Protein AF-A0A8C2IPW6-F1 (afdb_monomer)

Nearest PDB structures (foldseek):
  9c3h-assembly1_Lp  TM=9.834E-01  e=2.648E-15  Homo sapiens
  9cai-assembly1_Cp  TM=9.942E-01  e=6.423E-14  Caenorhabditis elegans
  9bh5-assembly1_Cp  TM=9.942E-01  e=9.017E-14  Caenorhabditis elegans
  7qiw-assembly1_q  TM=9.875E-01  e=1.450E-13  Solanum lycopersicum
  8cre-assembly2_CK  TM=9.931E-01  e=2.187E-12  Candida albicans

Sequence (120 aa):
MAKRTKKVGIVGKYGTRYGASLRKMVKKIEISQHAKYTCSFCGKTKMKRKAVGIWHCGSCMKTVAGGAWMYNTTSAVTVKSAIKRLREDLLRGIYAYGTNTALITNNRGDSSHIRAQSSI

pLDDT: mean 83.76, std 21.07, range [32.84, 97.81]

Foldseek 3Di:
DDDPDDPQPPLCVVPPPDDDPVSVVVVVLVCQQQAFPQDPPPRDSQWHDPAQQWIAGPPPRDIGGDHRRHRHDPVNVVVVVVVVVVVVVVVVVCVVVVDPVPPPPDDDDDPDDDDDDDDD

Mean predicted aligned error: 11.08 Å

Organism: Cyprinus carpio (NCBI:txid7962)

Structure (mmCIF, N/CA/C/O backbone):
data_AF-A0A8C2IPW6-F1
#
_entry.id   AF-A0A8C2IPW6-F1
#
loop_
_atom_site.group_PDB
_atom_site.id
_atom_site.type_symbol
_atom_site.label_atom_id
_atom_site.label_alt_id
_atom_site.label_comp_id
_atom_site.label_asym_id
_atom_site.label_entity_id
_atom_site.label_seq_id
_atom_site.pdbx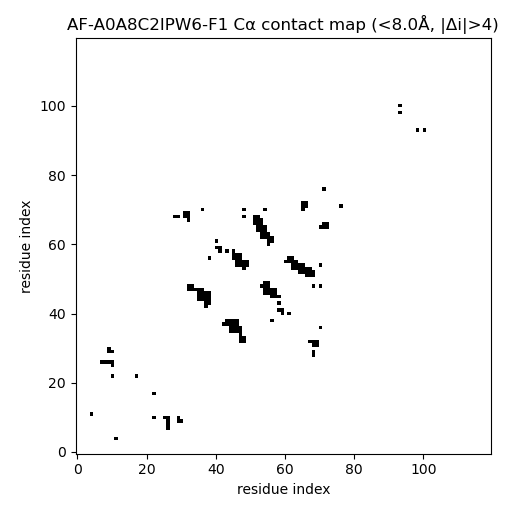_PDB_ins_code
_atom_site.Cartn_x
_atom_site.Cartn_y
_atom_site.Cartn_z
_atom_site.occupancy
_atom_site.B_iso_or_equiv
_atom_site.auth_seq_id
_atom_site.auth_comp_id
_atom_site.auth_asym_id
_atom_site.auth_atom_id
_atom_site.pdbx_PDB_model_num
ATOM 1 N N . MET A 1 1 ? -10.975 16.827 13.070 1.00 69.38 1 MET A N 1
ATOM 2 C CA . MET A 1 1 ? -11.137 15.389 13.398 1.00 69.38 1 MET A CA 1
ATOM 3 C C . MET A 1 1 ? -10.240 15.054 14.591 1.00 69.38 1 MET A C 1
ATOM 5 O O . MET A 1 1 ? -9.037 15.255 14.481 1.00 69.38 1 MET A O 1
ATOM 9 N N . ALA A 1 2 ? -10.784 14.604 15.727 1.00 89.69 2 ALA A N 1
ATOM 10 C CA . ALA A 1 2 ? -9.987 14.316 16.929 1.00 89.69 2 ALA A CA 1
ATOM 11 C C . ALA A 1 2 ? -9.341 12.916 16.888 1.00 89.69 2 ALA A C 1
ATOM 13 O O . ALA A 1 2 ? -9.904 11.961 16.345 1.00 89.69 2 ALA A O 1
ATOM 14 N N . LYS A 1 3 ? -8.151 12.769 17.484 1.00 90.19 3 LYS A N 1
ATOM 15 C CA . LYS A 1 3 ? -7.435 11.487 17.559 1.00 90.19 3 LYS A CA 1
ATOM 16 C C . LYS A 1 3 ? -8.124 10.546 18.554 1.00 90.19 3 LYS A C 1
ATOM 18 O O . LYS A 1 3 ? -7.970 10.690 19.760 1.00 90.19 3 LYS A O 1
ATOM 23 N N . ARG A 1 4 ? -8.830 9.531 18.044 1.00 92.75 4 ARG A N 1
ATOM 24 C CA . ARG A 1 4 ? -9.623 8.596 18.870 1.00 92.75 4 ARG A CA 1
ATOM 25 C C . ARG A 1 4 ? -8.801 7.552 19.637 1.00 92.75 4 ARG A C 1
ATOM 27 O O . ARG A 1 4 ? -9.250 7.048 20.657 1.00 92.75 4 ARG A O 1
ATOM 34 N N . THR A 1 5 ? -7.613 7.177 19.155 1.00 94.25 5 THR A N 1
ATOM 35 C CA . THR A 1 5 ? -6.810 6.104 19.777 1.00 94.25 5 THR A CA 1
ATOM 36 C C . THR A 1 5 ? -5.368 6.536 20.021 1.00 94.25 5 THR A C 1
ATOM 38 O O . THR A 1 5 ? -4.757 7.173 19.163 1.00 94.25 5 THR A O 1
ATOM 41 N N . LYS A 1 6 ? -4.797 6.150 21.172 1.00 92.94 6 LYS A N 1
ATOM 42 C CA . LYS A 1 6 ? -3.391 6.440 21.508 1.00 92.94 6 LYS A CA 1
ATOM 43 C C . LYS A 1 6 ? -2.415 5.557 20.715 1.00 92.94 6 LYS A C 1
ATOM 45 O O . LYS A 1 6 ? -1.514 6.083 20.070 1.00 92.94 6 LYS A O 1
ATOM 50 N N . LYS A 1 7 ? -2.611 4.227 20.744 1.00 92.75 7 LYS A N 1
ATOM 51 C CA . LYS A 1 7 ? -1.662 3.226 20.197 1.00 92.75 7 LYS A CA 1
ATOM 52 C C . LYS A 1 7 ? -2.237 2.342 19.081 1.00 92.75 7 LYS A C 1
ATOM 54 O O . LYS A 1 7 ? -1.525 2.016 18.130 1.00 92.75 7 LYS A O 1
ATOM 59 N N . VAL A 1 8 ? -3.499 1.925 19.186 1.00 94.00 8 VAL A N 1
ATOM 60 C CA . VAL A 1 8 ? -4.044 0.828 18.363 1.00 94.00 8 VAL A CA 1
ATOM 61 C C . VAL A 1 8 ? -4.332 1.229 16.910 1.00 94.00 8 VAL A C 1
ATOM 63 O O . VAL A 1 8 ? -3.910 0.519 16.005 1.00 94.00 8 VAL A O 1
ATOM 66 N N . GLY A 1 9 ? -4.923 2.393 16.632 1.00 94.94 9 GLY A N 1
ATOM 67 C CA . GLY A 1 9 ? -5.271 2.786 15.259 1.00 94.94 9 GLY A CA 1
ATOM 68 C C . GLY A 1 9 ? -6.288 1.831 14.618 1.00 94.94 9 GLY A C 1
ATOM 69 O O . GLY A 1 9 ? -7.244 1.427 15.276 1.00 94.94 9 GLY A O 1
ATOM 70 N N . ILE A 1 10 ? -6.062 1.448 13.353 1.00 95.75 10 ILE A N 1
ATOM 71 C CA . ILE A 1 10 ? -6.978 0.614 12.544 1.00 95.75 10 ILE A CA 1
ATOM 72 C C . ILE A 1 10 ? -7.325 -0.741 13.183 1.00 95.75 10 ILE A C 1
ATOM 74 O O . ILE A 1 10 ? -8.457 -1.206 13.073 1.00 95.75 10 ILE A O 1
ATOM 78 N N . VAL A 1 11 ? -6.399 -1.327 13.95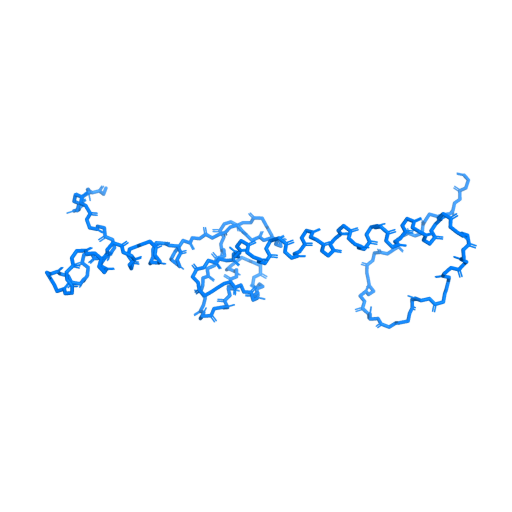1 1.00 96.75 11 VAL A N 1
ATOM 79 C CA . VAL A 1 11 ? -6.623 -2.602 14.658 1.00 96.75 11 VAL A CA 1
ATOM 80 C C . VAL A 1 11 ? -7.494 -2.465 15.911 1.00 96.75 11 VAL A C 1
ATOM 82 O O . VAL A 1 11 ? -7.742 -3.457 16.592 1.00 96.75 11 VAL A O 1
ATOM 85 N N . GLY A 1 12 ? -8.003 -1.265 16.212 1.00 95.44 12 GLY A N 1
ATOM 86 C CA . GLY A 1 12 ? -9.013 -1.056 17.253 1.00 95.44 12 GLY A CA 1
ATOM 87 C C . GLY A 1 12 ? -10.296 -1.862 17.022 1.00 95.44 12 GLY A C 1
ATOM 88 O O . GLY A 1 12 ? -10.944 -2.242 17.992 1.00 95.44 12 GLY A O 1
ATOM 89 N N . LYS A 1 13 ? -10.605 -2.222 15.765 1.00 95.56 13 LYS A N 1
ATOM 90 C CA . LYS A 1 13 ? -11.744 -3.087 15.405 1.00 95.56 13 LYS A CA 1
ATOM 91 C C . LYS A 1 13 ? -11.712 -4.475 16.060 1.00 95.56 13 LYS A C 1
ATOM 93 O O . LYS A 1 13 ? -12.752 -5.096 16.240 1.00 95.56 13 LYS A O 1
ATOM 98 N N . TYR A 1 14 ? -10.531 -4.969 16.435 1.00 95.75 14 TYR A N 1
ATOM 99 C CA . TYR A 1 14 ? -10.391 -6.281 17.072 1.00 95.75 14 TYR A CA 1
ATOM 100 C C . TYR A 1 14 ? -10.672 -6.255 18.585 1.00 95.75 14 TYR A C 1
ATOM 102 O O . TYR A 1 14 ? -10.862 -7.317 19.185 1.00 95.75 14 TYR A O 1
ATOM 110 N N . GLY A 1 15 ? -10.744 -5.069 19.202 1.00 94.38 15 GLY A N 1
ATOM 111 C CA . GLY A 1 15 ? -10.963 -4.910 20.640 1.00 94.38 15 GLY A CA 1
ATOM 112 C C . GLY A 1 15 ? -9.827 -5.505 21.480 1.00 94.38 15 GLY A C 1
ATOM 113 O O . GLY A 1 15 ? -8.646 -5.386 21.141 1.00 94.38 15 GLY A O 1
ATOM 114 N N . THR A 1 16 ? -10.182 -6.156 22.587 1.00 95.06 16 THR A N 1
ATOM 115 C CA . THR A 1 16 ? -9.234 -6.782 23.528 1.00 95.06 16 THR A CA 1
ATOM 116 C C . THR A 1 16 ? -8.701 -8.140 23.054 1.00 95.06 16 THR A C 1
ATOM 118 O O . THR A 1 16 ? -7.659 -8.583 23.539 1.00 95.06 16 THR A O 1
ATOM 121 N N . ARG A 1 17 ? -9.330 -8.759 22.047 1.00 96.31 17 ARG A N 1
ATOM 122 C CA . ARG A 1 17 ? -9.064 -10.128 21.557 1.00 96.31 17 ARG A CA 1
ATOM 123 C C . ARG A 1 17 ? -7.712 -10.300 20.844 1.00 96.31 17 ARG A C 1
ATOM 125 O O . ARG A 1 17 ? -7.153 -9.334 20.321 1.00 96.31 17 ARG A O 1
ATOM 132 N N . TYR A 1 18 ? -7.217 -11.541 20.782 1.00 96.12 18 TYR A N 1
ATOM 133 C CA . TYR A 1 18 ? -6.014 -12.007 20.052 1.00 96.12 18 TYR A CA 1
ATOM 134 C C . TYR A 1 18 ? -4.639 -11.587 20.609 1.00 96.12 18 TYR A C 1
ATOM 136 O O . TYR A 1 18 ? -3.613 -12.081 20.154 1.00 96.12 18 TYR A O 1
ATOM 144 N N . GLY A 1 19 ? -4.581 -10.690 21.595 1.00 96.56 19 GLY A N 1
ATOM 145 C CA . GLY A 1 19 ? -3.319 -10.258 22.204 1.00 96.56 19 GLY A CA 1
ATOM 146 C C . GLY A 1 19 ? -2.547 -9.191 21.409 1.00 96.56 19 GLY A C 1
ATOM 147 O O . GLY A 1 19 ? -2.789 -8.913 20.234 1.00 96.56 19 GLY A O 1
ATOM 148 N N . ALA A 1 20 ? -1.611 -8.516 22.083 1.00 95.88 20 ALA A N 1
ATOM 149 C CA . ALA A 1 20 ? -0.970 -7.313 21.546 1.00 95.88 20 ALA A CA 1
ATOM 150 C C . ALA A 1 20 ? 0.032 -7.587 20.410 1.00 95.88 20 ALA A C 1
ATOM 152 O O . ALA A 1 20 ? 0.133 -6.768 19.495 1.00 95.88 20 ALA A O 1
ATOM 153 N N . SER A 1 21 ? 0.765 -8.706 20.459 1.00 96.75 21 SER A N 1
ATOM 154 C CA . SER A 1 21 ? 1.797 -9.039 19.463 1.00 96.75 21 SER A CA 1
ATOM 155 C C . SER A 1 21 ? 1.190 -9.254 18.072 1.00 96.75 21 SER A C 1
ATOM 157 O O . SER A 1 21 ? 1.546 -8.551 17.122 1.00 96.75 21 SER A O 1
ATOM 159 N N . LEU A 1 22 ? 0.168 -10.114 17.980 1.00 97.25 22 LEU A N 1
ATOM 160 C CA . LEU A 1 22 ? -0.557 -10.381 16.734 1.00 97.25 22 LEU A CA 1
ATOM 161 C C . LEU A 1 22 ? -1.166 -9.098 16.156 1.00 97.25 22 LEU A C 1
ATOM 163 O O . LEU A 1 22 ? -0.972 -8.786 14.980 1.00 97.25 22 LEU A O 1
ATOM 167 N N . ARG A 1 23 ? -1.811 -8.276 16.997 1.00 97.12 23 ARG A N 1
ATOM 168 C CA . ARG A 1 23 ? -2.390 -6.996 16.554 1.00 97.12 23 ARG A CA 1
ATOM 169 C C . ARG A 1 23 ? -1.339 -6.018 16.029 1.00 97.12 23 ARG A C 1
ATOM 171 O O . ARG A 1 23 ? -1.629 -5.277 15.094 1.00 97.12 23 ARG A O 1
ATOM 178 N N . LYS A 1 24 ? -0.121 -5.995 16.582 1.00 96.69 24 LYS A N 1
ATOM 179 C CA . LYS A 1 24 ? 0.969 -5.148 16.062 1.00 96.69 24 LYS A CA 1
ATOM 180 C C . LYS A 1 24 ? 1.416 -5.591 14.667 1.00 96.69 24 LYS A C 1
ATOM 182 O O . LYS A 1 24 ? 1.675 -4.723 13.836 1.00 96.69 24 LYS A O 1
ATOM 187 N N . MET A 1 25 ? 1.487 -6.896 14.400 1.00 97.25 25 MET A N 1
ATOM 188 C CA . MET A 1 25 ? 1.830 -7.419 13.070 1.00 97.25 25 MET A CA 1
ATOM 189 C C . MET A 1 25 ? 0.734 -7.107 12.050 1.00 97.25 25 MET A C 1
ATOM 191 O O . MET A 1 25 ? 1.010 -6.489 11.021 1.00 97.25 25 MET A O 1
ATOM 195 N N . VAL A 1 26 ? -0.522 -7.421 12.386 1.00 97.31 26 VAL A N 1
ATOM 196 C CA . VAL A 1 26 ? -1.686 -7.131 11.535 1.00 97.31 26 VAL A CA 1
ATOM 197 C C . VAL A 1 26 ? -1.800 -5.637 11.251 1.00 97.31 26 VAL A C 1
ATOM 199 O O . VAL A 1 26 ? -2.056 -5.256 10.117 1.00 97.31 26 VAL A O 1
ATOM 202 N N . LYS A 1 27 ? -1.521 -4.767 12.229 1.00 97.31 27 LYS A N 1
ATOM 203 C CA . LYS A 1 27 ? -1.541 -3.313 12.026 1.00 97.31 27 LYS A CA 1
ATOM 204 C C . LYS A 1 27 ? -0.622 -2.869 10.887 1.00 97.31 27 LYS A C 1
ATOM 206 O O . LYS A 1 27 ? -1.033 -2.032 10.090 1.00 97.31 27 LYS A O 1
ATOM 211 N N . LYS A 1 28 ? 0.599 -3.411 10.795 1.00 96.56 28 LYS A N 1
ATOM 212 C CA . LYS A 1 28 ? 1.543 -3.062 9.717 1.00 96.56 28 LYS A CA 1
ATOM 213 C C . LYS A 1 28 ? 0.980 -3.455 8.347 1.00 96.56 28 LYS A C 1
ATOM 215 O O . LYS A 1 28 ? 1.025 -2.651 7.422 1.00 96.56 28 LYS A O 1
ATOM 220 N N . ILE A 1 29 ? 0.405 -4.655 8.258 1.00 96.62 29 ILE A N 1
ATOM 221 C CA . ILE A 1 29 ? -0.189 -5.214 7.035 1.00 96.62 29 ILE A CA 1
ATOM 222 C C . ILE A 1 29 ? -1.462 -4.455 6.631 1.00 96.62 29 ILE A C 1
ATOM 224 O O . ILE A 1 29 ? -1.672 -4.142 5.463 1.00 96.62 29 ILE A O 1
ATOM 228 N N . GLU A 1 30 ? -2.317 -4.119 7.597 1.00 96.69 30 GLU A N 1
ATOM 229 C CA . GLU A 1 30 ? -3.565 -3.404 7.341 1.00 96.69 30 GLU A CA 1
ATOM 230 C C . GLU A 1 30 ? -3.339 -1.959 6.907 1.00 96.69 30 GLU A C 1
ATOM 232 O O . GLU A 1 30 ? -4.106 -1.442 6.098 1.00 96.69 30 GLU A O 1
ATOM 237 N N . ILE A 1 31 ? -2.303 -1.305 7.431 1.00 96.56 31 ILE A N 1
ATOM 238 C CA . ILE A 1 31 ? -1.935 0.044 6.999 1.00 96.56 31 ILE A CA 1
ATOM 239 C C . ILE A 1 31 ? -1.433 0.013 5.555 1.00 96.56 31 ILE A C 1
ATOM 241 O O . ILE A 1 31 ? -1.893 0.820 4.749 1.00 96.56 31 ILE A O 1
ATOM 245 N N . SER A 1 32 ? -0.532 -0.914 5.211 1.00 95.88 32 SER A N 1
ATOM 246 C CA . SER A 1 32 ? 0.022 -0.986 3.855 1.00 95.88 32 SER A CA 1
ATOM 247 C C . SER A 1 32 ? -1.038 -1.343 2.813 1.00 95.88 32 SER A C 1
ATOM 249 O O . SER A 1 32 ? -1.129 -0.666 1.792 1.00 95.88 32 SER A O 1
ATOM 251 N N . GLN A 1 33 ? -1.916 -2.313 3.087 1.00 96.62 33 GLN A N 1
ATOM 252 C CA . GLN A 1 33 ? -2.928 -2.716 2.102 1.00 96.62 33 GLN A CA 1
ATOM 253 C C . GLN A 1 33 ? -3.992 -1.643 1.822 1.00 96.62 33 GLN A C 1
ATOM 255 O O . GLN A 1 33 ? -4.545 -1.611 0.724 1.00 96.62 33 GLN A O 1
ATOM 260 N N . HIS A 1 34 ? -4.302 -0.783 2.802 1.00 96.12 34 HIS A N 1
ATOM 261 C CA . HIS A 1 34 ? -5.292 0.293 2.653 1.00 96.12 34 HIS A CA 1
ATOM 262 C C . HIS A 1 34 ? -4.675 1.621 2.197 1.00 96.12 34 HIS A C 1
ATOM 264 O O . HIS A 1 34 ? -5.410 2.572 1.907 1.00 96.12 34 HIS A O 1
ATOM 270 N N . ALA A 1 35 ? -3.345 1.711 2.131 1.00 95.75 35 ALA A N 1
ATOM 271 C CA . ALA A 1 35 ? -2.664 2.885 1.615 1.00 95.75 35 ALA A CA 1
ATOM 272 C C . ALA A 1 35 ? -2.968 3.087 0.121 1.00 95.75 35 ALA A C 1
ATOM 274 O O . ALA A 1 35 ? -3.191 2.141 -0.638 1.00 95.75 35 ALA A O 1
ATOM 275 N N . LYS A 1 36 ? -2.966 4.351 -0.310 1.00 95.81 36 LYS A N 1
ATOM 276 C CA . LYS A 1 36 ? -2.979 4.700 -1.734 1.00 95.81 36 LYS A CA 1
ATOM 277 C C . LYS A 1 36 ? -1.538 4.796 -2.220 1.00 95.81 36 LYS A C 1
ATOM 279 O O . LYS A 1 36 ? -0.737 5.489 -1.598 1.00 95.81 36 LYS A O 1
ATOM 284 N N . TYR A 1 37 ? -1.235 4.155 -3.342 1.00 96.38 37 TYR A N 1
ATOM 285 C CA . TYR A 1 37 ? 0.089 4.204 -3.964 1.00 96.38 37 TYR A CA 1
ATOM 286 C C . TYR A 1 37 ? 0.099 5.095 -5.210 1.00 96.38 37 TYR A C 1
ATOM 288 O O . TYR A 1 37 ? -0.945 5.372 -5.815 1.00 96.38 37 TYR A O 1
ATOM 296 N N . THR A 1 38 ? 1.294 5.548 -5.587 1.00 96.56 38 THR A N 1
ATOM 297 C CA . THR A 1 38 ? 1.559 6.234 -6.855 1.00 96.56 38 THR A CA 1
ATOM 298 C C . THR A 1 38 ? 1.431 5.250 -8.015 1.00 96.56 38 THR A C 1
ATOM 300 O O . THR A 1 38 ? 2.014 4.166 -8.014 1.00 96.56 38 THR A O 1
ATOM 303 N N . CYS A 1 39 ? 0.630 5.609 -9.014 1.00 96.12 39 CYS A N 1
ATOM 304 C CA . CYS A 1 39 ? 0.473 4.808 -10.219 1.00 96.12 39 CYS A CA 1
ATOM 305 C C . CYS A 1 39 ? 1.651 5.042 -11.171 1.00 96.12 39 CYS A C 1
ATOM 307 O O . CYS A 1 39 ? 1.901 6.178 -11.567 1.00 96.12 39 CYS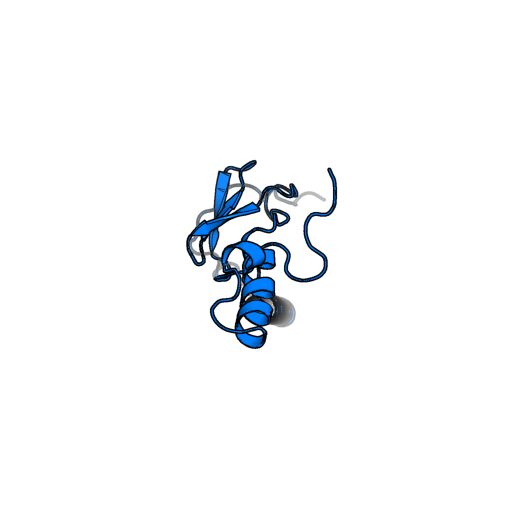 A O 1
ATOM 309 N N . SER A 1 40 ? 2.319 3.970 -11.601 1.00 93.00 40 SER A N 1
ATOM 310 C CA . SER A 1 40 ? 3.448 4.041 -12.542 1.00 93.00 40 SER A CA 1
ATOM 311 C C . SER A 1 40 ? 3.048 4.481 -13.957 1.00 93.00 40 SER A C 1
ATOM 313 O O . SER A 1 40 ? 3.911 4.876 -14.725 1.00 93.00 40 SER A O 1
ATOM 315 N N . PHE A 1 41 ? 1.756 4.423 -14.301 1.00 94.94 41 PHE A N 1
ATOM 316 C CA . PHE A 1 41 ? 1.255 4.783 -15.634 1.00 94.94 41 PHE A CA 1
ATOM 317 C C . PHE A 1 41 ? 0.852 6.254 -15.743 1.00 94.94 41 PHE A C 1
ATOM 319 O O . PHE A 1 41 ? 1.126 6.892 -16.746 1.00 94.94 41 PHE A O 1
ATOM 326 N N . CYS A 1 42 ? 0.171 6.795 -14.727 1.00 95.69 42 CYS A N 1
ATOM 327 C CA . CYS A 1 42 ? -0.384 8.154 -14.781 1.00 95.69 42 CYS A CA 1
ATOM 328 C C . CYS A 1 42 ? 0.147 9.094 -13.690 1.00 95.69 42 CYS A C 1
ATOM 330 O O . CYS A 1 42 ? -0.402 10.179 -13.517 1.00 95.69 42 CYS A O 1
ATOM 332 N N . GLY A 1 43 ? 1.105 8.660 -12.866 1.00 95.31 43 GLY A N 1
ATOM 333 C CA . GLY A 1 43 ? 1.727 9.446 -11.787 1.00 95.31 43 GLY A CA 1
ATOM 334 C C . GLY A 1 43 ? 0.842 9.734 -10.562 1.00 95.31 43 GLY A C 1
ATOM 335 O O . GLY A 1 43 ? 1.344 9.990 -9.472 1.00 95.31 43 GLY A O 1
ATOM 336 N N . LYS A 1 44 ? -0.487 9.654 -10.694 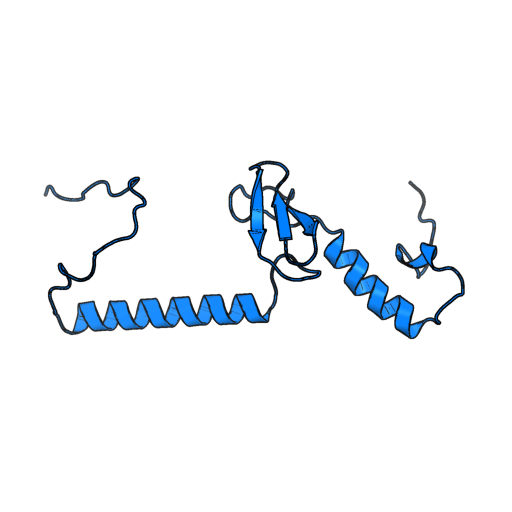1.00 96.44 44 LYS A N 1
ATOM 337 C CA . LYS A 1 44 ? -1.454 9.976 -9.625 1.00 96.44 44 LYS A CA 1
ATOM 338 C C . LYS A 1 44 ? -1.436 8.947 -8.479 1.00 96.44 44 LYS A C 1
ATOM 340 O O . LYS A 1 44 ? -1.381 7.738 -8.712 1.00 96.44 44 LYS A O 1
ATOM 345 N N . THR A 1 45 ? -1.602 9.410 -7.235 1.00 96.38 45 THR A N 1
ATOM 346 C CA . THR A 1 45 ? -1.724 8.597 -5.999 1.00 96.38 45 THR A CA 1
ATOM 347 C C . THR A 1 45 ? -3.122 7.986 -5.821 1.00 96.38 45 THR A C 1
ATOM 349 O O . THR A 1 45 ? -3.810 8.171 -4.814 1.00 96.38 45 THR A O 1
ATOM 352 N N . LYS A 1 46 ? -3.589 7.271 -6.849 1.00 96.81 46 LYS A N 1
ATOM 353 C CA . LYS A 1 46 ? -4.931 6.664 -6.909 1.00 96.81 46 LYS A CA 1
ATOM 354 C C . LYS A 1 46 ? -4.901 5.141 -7.076 1.00 96.81 46 LYS A C 1
ATOM 356 O O . LYS A 1 46 ? -5.930 4.548 -7.392 1.00 96.81 46 LYS A O 1
ATOM 361 N N . MET A 1 47 ? -3.746 4.508 -6.867 1.00 97.25 47 MET A N 1
ATOM 362 C CA . MET A 1 47 ? -3.606 3.053 -6.916 1.00 97.25 47 MET A CA 1
ATOM 363 C C . MET A 1 47 ? -4.079 2.434 -5.596 1.00 97.25 47 MET A C 1
ATOM 365 O O . MET A 1 47 ? -3.573 2.796 -4.532 1.00 97.25 47 MET A O 1
ATOM 369 N N . LYS A 1 48 ? -5.053 1.523 -5.658 1.00 97.12 48 LYS A N 1
ATOM 370 C CA . LYS A 1 48 ? -5.628 0.823 -4.500 1.00 97.12 48 LYS A CA 1
ATOM 371 C C . LYS A 1 48 ? -5.706 -0.681 -4.750 1.00 97.12 48 LYS A C 1
ATOM 373 O O . LYS A 1 48 ? -5.850 -1.126 -5.886 1.00 97.12 48 LYS A O 1
ATOM 378 N N . ARG A 1 49 ? -5.650 -1.465 -3.677 1.00 97.56 49 ARG A N 1
ATOM 379 C CA . ARG A 1 49 ? -5.836 -2.918 -3.722 1.00 97.56 49 ARG A CA 1
ATOM 380 C C . ARG A 1 49 ? -7.296 -3.251 -4.032 1.00 97.56 49 ARG A C 1
ATOM 382 O O . ARG A 1 49 ? -8.184 -2.744 -3.350 1.00 97.56 49 ARG A O 1
ATOM 389 N N . LYS A 1 50 ? -7.534 -4.104 -5.033 1.00 96.69 50 LYS A N 1
ATOM 390 C CA . LYS A 1 50 ? -8.870 -4.638 -5.354 1.00 96.69 50 LYS A CA 1
ATOM 391 C C . LYS A 1 50 ? -9.043 -6.054 -4.808 1.00 96.69 50 LYS A C 1
ATOM 393 O O . LYS A 1 50 ? -10.059 -6.351 -4.196 1.00 96.69 50 LYS A O 1
ATOM 398 N N . ALA A 1 51 ? -8.030 -6.895 -4.987 1.00 96.81 51 ALA A N 1
ATOM 399 C CA . ALA A 1 51 ? -7.965 -8.247 -4.440 1.00 96.81 51 ALA A CA 1
ATOM 400 C C . ALA A 1 51 ? -6.520 -8.575 -4.032 1.00 96.81 51 ALA A C 1
ATOM 402 O O . ALA A 1 51 ? -5.610 -7.761 -4.217 1.00 96.81 51 ALA A O 1
ATOM 403 N N . VAL A 1 52 ? -6.292 -9.757 -3.459 1.00 96.94 52 VAL A N 1
ATOM 404 C CA . VAL A 1 52 ? -4.936 -10.231 -3.141 1.00 96.94 52 VAL A CA 1
ATOM 405 C C . VAL A 1 52 ? -4.098 -10.234 -4.422 1.00 96.94 52 VAL A C 1
ATOM 407 O O . VAL A 1 52 ? -4.485 -10.843 -5.410 1.00 96.94 52 VAL A O 1
ATOM 410 N N . GLY A 1 53 ? -2.976 -9.510 -4.423 1.00 96.31 53 GLY A N 1
ATOM 411 C CA . GLY A 1 53 ? -2.081 -9.430 -5.581 1.00 96.31 53 GLY A CA 1
ATOM 412 C C . GLY A 1 53 ? -2.603 -8.600 -6.760 1.00 96.31 53 GLY A C 1
ATOM 413 O O . GLY A 1 53 ? -1.859 -8.399 -7.714 1.00 96.31 53 GLY A O 1
ATOM 414 N N . ILE A 1 54 ? -3.827 -8.062 -6.701 1.00 97.25 54 ILE A N 1
ATOM 415 C CA . ILE A 1 54 ? -4.435 -7.279 -7.786 1.00 97.25 54 ILE A CA 1
ATOM 416 C C . ILE A 1 54 ? -4.655 -5.837 -7.333 1.00 97.25 54 ILE A C 1
ATOM 418 O O . ILE A 1 54 ? -5.407 -5.555 -6.391 1.00 97.25 54 ILE A O 1
ATOM 422 N N . TRP A 1 55 ? -4.041 -4.908 -8.061 1.00 97.81 55 TRP A N 1
ATOM 423 C CA . TRP A 1 55 ? -4.075 -3.476 -7.789 1.00 97.81 55 TRP A CA 1
ATOM 424 C C . TRP A 1 55 ? -4.720 -2.722 -8.943 1.00 97.81 55 TRP A C 1
ATOM 426 O O . TRP A 1 55 ? -4.436 -2.998 -10.103 1.00 97.81 55 TRP A O 1
ATOM 436 N N . HIS A 1 56 ? -5.580 -1.762 -8.625 1.00 97.44 56 HIS A N 1
ATOM 437 C CA . HIS A 1 56 ? -6.353 -1.004 -9.599 1.00 97.44 56 HIS A CA 1
ATOM 438 C C . HIS A 1 56 ? -6.188 0.500 -9.379 1.00 97.44 56 HIS A C 1
ATOM 440 O O . HIS A 1 56 ? -6.276 0.999 -8.251 1.00 97.44 56 HIS A O 1
ATOM 446 N N . CYS A 1 57 ? -5.960 1.232 -10.467 1.00 97.50 57 CYS A N 1
ATOM 447 C CA . CYS A 1 57 ? -5.853 2.680 -10.436 1.00 97.50 57 CYS A CA 1
ATOM 448 C C . CYS A 1 57 ? -7.186 3.327 -10.802 1.00 97.50 57 CYS A C 1
ATOM 450 O O . CYS A 1 57 ? -7.612 3.256 -11.948 1.00 97.50 57 CYS A O 1
ATOM 452 N N . GLY A 1 58 ? -7.782 4.068 -9.867 1.00 95.75 58 GLY A N 1
ATOM 453 C CA . GLY A 1 58 ? -9.054 4.754 -10.115 1.00 95.75 58 GLY A CA 1
ATOM 454 C C . GLY A 1 58 ? -8.978 5.970 -11.052 1.00 95.75 58 GLY A C 1
ATOM 455 O O . GLY A 1 58 ? -9.990 6.630 -11.238 1.00 95.75 58 GLY A O 1
ATOM 456 N N . SER A 1 59 ? -7.803 6.340 -11.583 1.00 95.81 59 SER A N 1
ATOM 457 C CA . SER A 1 59 ? -7.687 7.426 -12.576 1.00 95.81 59 SER A CA 1
ATOM 458 C C . SER A 1 59 ? -7.426 6.953 -13.995 1.00 95.81 59 SER A C 1
ATOM 4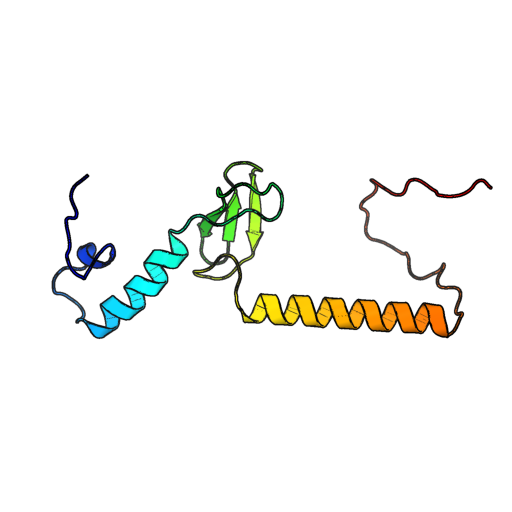60 O O . SER A 1 59 ? -8.061 7.461 -14.904 1.00 95.81 59 SER A O 1
ATOM 462 N N . CYS A 1 60 ? -6.475 6.041 -14.203 1.00 96.25 60 CYS A N 1
ATOM 463 C CA . CYS A 1 60 ? -6.167 5.529 -15.544 1.00 96.25 60 CYS A CA 1
ATOM 464 C C . CYS A 1 60 ? -6.828 4.177 -15.833 1.00 96.25 60 CYS A C 1
ATOM 466 O O . CYS A 1 60 ? -6.585 3.600 -16.887 1.00 96.25 60 CYS A O 1
ATOM 468 N N . MET A 1 61 ? -7.609 3.645 -14.885 1.00 95.69 61 MET A N 1
ATOM 469 C CA . MET A 1 61 ? -8.341 2.376 -14.975 1.00 95.69 61 MET A CA 1
ATOM 470 C C . MET A 1 61 ? -7.475 1.132 -15.225 1.00 95.69 61 MET A C 1
ATOM 472 O O . MET A 1 61 ? -7.995 0.033 -15.412 1.00 95.69 61 MET A O 1
ATOM 476 N N . LYS A 1 62 ? -6.146 1.265 -15.170 1.00 95.88 62 LYS A N 1
ATOM 477 C CA . LYS A 1 62 ? -5.220 0.141 -15.309 1.00 95.88 62 LYS A CA 1
ATOM 478 C C . LYS A 1 62 ? -5.259 -0.744 -14.065 1.00 95.88 62 LYS A C 1
ATOM 480 O O . LYS A 1 62 ? -5.279 -0.258 -12.930 1.00 95.88 62 LYS A O 1
ATOM 485 N N . THR A 1 63 ? -5.226 -2.049 -14.311 1.00 96.75 63 THR A N 1
ATOM 486 C CA . THR A 1 63 ? -5.128 -3.093 -13.291 1.00 96.75 63 THR A CA 1
ATOM 487 C C . THR A 1 63 ? -3.788 -3.801 -13.449 1.00 96.75 63 THR A C 1
ATOM 489 O O . THR A 1 63 ? -3.356 -4.059 -14.568 1.00 96.75 63 THR A O 1
ATOM 492 N N . VAL A 1 64 ? -3.102 -4.053 -12.339 1.00 96.12 64 VAL A N 1
ATOM 493 C CA . VAL A 1 64 ? -1.708 -4.506 -12.313 1.00 96.12 64 VAL A CA 1
ATOM 494 C C . VAL A 1 64 ? -1.545 -5.577 -11.243 1.00 96.12 64 VAL A C 1
ATOM 496 O O . VAL A 1 64 ? -2.125 -5.469 -10.159 1.00 96.12 64 VAL A O 1
ATOM 499 N N . ALA A 1 65 ? -0.720 -6.582 -11.534 1.00 96.56 65 ALA A N 1
ATOM 500 C CA . ALA A 1 65 ? -0.270 -7.544 -10.539 1.00 96.56 65 ALA A CA 1
ATOM 501 C C . ALA A 1 65 ? 0.774 -6.909 -9.602 1.00 96.56 65 ALA A C 1
ATOM 503 O O . ALA A 1 65 ? 1.707 -6.237 -10.045 1.00 96.56 65 ALA A O 1
ATOM 504 N N . GLY A 1 66 ? 0.625 -7.129 -8.301 1.00 95.44 66 GLY A N 1
ATOM 505 C CA . GLY A 1 66 ? 1.530 -6.622 -7.274 1.00 95.44 66 GLY A CA 1
ATOM 506 C C . GLY A 1 66 ? 1.633 -7.580 -6.094 1.00 95.44 66 GLY A C 1
ATOM 507 O O . GLY A 1 66 ? 1.240 -8.741 -6.173 1.00 95.44 66 GLY A O 1
ATOM 508 N N . GLY A 1 67 ? 2.149 -7.094 -4.969 1.00 96.12 67 GLY A N 1
ATOM 509 C CA . GLY A 1 67 ? 2.198 -7.885 -3.743 1.00 96.12 67 GLY A CA 1
ATOM 510 C C . GLY A 1 67 ? 0.819 -8.093 -3.114 1.00 96.12 67 GLY A C 1
ATOM 511 O O . GLY A 1 67 ? -0.146 -7.378 -3.401 1.00 96.12 67 GLY A O 1
ATOM 512 N N . ALA A 1 68 ? 0.739 -9.050 -2.186 1.00 96.62 68 ALA A N 1
ATOM 513 C CA . ALA A 1 68 ? -0.491 -9.345 -1.452 1.00 96.62 68 ALA A CA 1
ATOM 514 C C . ALA A 1 68 ? -0.999 -8.141 -0.643 1.00 96.62 68 ALA A C 1
ATOM 516 O O . ALA A 1 68 ? -2.205 -7.899 -0.619 1.00 96.62 68 ALA A O 1
ATOM 517 N N . TRP A 1 69 ? -0.085 -7.389 -0.018 1.00 95.81 69 TRP A N 1
ATOM 518 C CA . TRP A 1 69 ? -0.382 -6.263 0.883 1.00 95.81 69 TRP A CA 1
ATOM 519 C C . TRP A 1 69 ? 0.265 -4.943 0.455 1.00 95.81 69 TRP A C 1
ATOM 521 O O . TRP A 1 69 ? -0.147 -3.884 0.907 1.00 95.81 69 TRP A O 1
ATOM 531 N N . MET A 1 70 ? 1.277 -4.994 -0.413 1.00 95.25 70 MET A N 1
ATOM 532 C CA . MET A 1 70 ? 2.007 -3.826 -0.911 1.00 95.25 70 MET A CA 1
ATOM 533 C C . MET A 1 70 ? 1.971 -3.814 -2.435 1.00 95.25 70 MET A C 1
ATOM 535 O O . MET A 1 70 ? 2.115 -4.868 -3.051 1.00 95.25 70 MET A O 1
ATOM 539 N N . TYR A 1 71 ? 1.824 -2.633 -3.040 1.00 94.19 71 TYR A N 1
ATOM 540 C CA . TYR A 1 71 ? 1.791 -2.491 -4.500 1.00 94.19 71 TYR A CA 1
ATOM 541 C C . TYR A 1 71 ? 3.068 -3.025 -5.166 1.00 94.19 71 TYR A C 1
ATOM 543 O O . TYR A 1 71 ? 2.991 -3.731 -6.168 1.00 94.19 71 TYR A O 1
ATOM 551 N N . ASN A 1 72 ? 4.233 -2.766 -4.567 1.00 93.50 72 ASN A N 1
ATOM 552 C CA . ASN A 1 72 ? 5.521 -3.269 -5.036 1.00 93.50 72 ASN A CA 1
ATOM 553 C C . ASN A 1 72 ? 6.253 -3.982 -3.892 1.00 93.50 72 ASN A C 1
ATOM 555 O O . ASN A 1 72 ? 6.341 -3.440 -2.788 1.00 93.50 72 ASN A O 1
ATOM 559 N N . THR A 1 73 ? 6.751 -5.192 -4.140 1.00 95.62 73 THR A N 1
ATOM 560 C CA . THR A 1 73 ? 7.509 -5.973 -3.152 1.00 95.62 73 THR A CA 1
ATOM 561 C C . THR A 1 73 ? 9.004 -5.762 -3.349 1.00 95.62 73 THR A C 1
ATOM 563 O O . THR A 1 73 ? 9.466 -5.586 -4.475 1.00 95.62 73 THR A O 1
ATOM 566 N N . THR A 1 74 ? 9.781 -5.813 -2.266 1.00 94.44 74 THR A N 1
ATOM 567 C CA . THR A 1 74 ? 11.241 -5.636 -2.325 1.00 94.44 74 THR A CA 1
ATOM 568 C C . THR A 1 74 ? 11.892 -6.635 -3.280 1.00 94.44 74 THR A C 1
ATOM 570 O O . THR A 1 74 ? 12.681 -6.239 -4.131 1.00 94.44 74 THR A O 1
ATOM 573 N N . SER A 1 75 ? 11.487 -7.906 -3.224 1.00 94.69 75 SER A N 1
ATOM 574 C CA . SER A 1 75 ? 12.006 -8.948 -4.117 1.00 94.69 75 SER A CA 1
ATOM 575 C C . SER A 1 75 ? 11.645 -8.707 -5.587 1.00 94.69 75 SER A C 1
ATOM 577 O O . SER A 1 75 ? 12.455 -8.953 -6.472 1.00 94.69 75 SER A O 1
ATOM 579 N N . ALA A 1 76 ? 10.449 -8.185 -5.886 1.00 94.62 76 ALA A N 1
ATOM 580 C CA . ALA A 1 76 ? 10.100 -7.855 -7.268 1.00 94.62 76 ALA A CA 1
ATOM 581 C C . ALA A 1 76 ? 10.927 -6.674 -7.796 1.00 94.62 76 ALA A C 1
ATOM 583 O O . ALA A 1 76 ? 11.275 -6.648 -8.976 1.00 94.62 76 ALA A O 1
ATOM 584 N N . VAL A 1 77 ? 11.257 -5.702 -6.940 1.00 94.56 77 VAL A N 1
ATOM 585 C CA . VAL A 1 77 ? 12.129 -4.577 -7.309 1.00 94.56 77 VAL A CA 1
ATOM 586 C C . VAL A 1 77 ? 13.539 -5.055 -7.638 1.00 94.56 77 VAL A C 1
ATOM 588 O O . VAL A 1 77 ? 14.076 -4.644 -8.665 1.00 94.56 77 VAL A O 1
ATOM 591 N N . THR A 1 78 ? 14.121 -5.931 -6.815 1.00 96.44 78 THR A N 1
ATOM 592 C CA . THR A 1 78 ? 15.482 -6.447 -7.036 1.00 96.44 78 THR A CA 1
ATOM 593 C C . THR A 1 78 ? 15.575 -7.301 -8.297 1.00 96.44 78 THR A C 1
ATOM 595 O O . THR A 1 78 ? 16.511 -7.150 -9.075 1.00 96.44 78 THR A O 1
ATOM 598 N N . VAL A 1 79 ? 14.573 -8.142 -8.562 1.00 96.81 79 VAL A N 1
ATOM 599 C CA . VAL A 1 79 ? 14.528 -8.939 -9.796 1.00 96.81 79 VAL A CA 1
ATOM 600 C C . VAL A 1 79 ? 14.386 -8.038 -11.026 1.00 96.81 79 VAL A C 1
ATOM 602 O O . VAL A 1 79 ? 15.093 -8.228 -12.013 1.00 96.81 79 VAL A O 1
ATOM 605 N N . LYS A 1 80 ? 13.531 -7.005 -10.972 1.00 93.94 80 LYS A N 1
ATOM 606 C CA . LYS A 1 80 ? 13.375 -6.047 -12.081 1.00 93.94 80 LYS A CA 1
ATOM 607 C C . LYS A 1 80 ? 14.675 -5.309 -12.400 1.00 93.94 80 LYS A C 1
ATOM 609 O O . LYS A 1 80 ? 14.993 -5.143 -13.576 1.00 93.94 80 LYS A O 1
ATOM 614 N N . SER A 1 81 ? 15.419 -4.864 -11.386 1.00 95.06 81 SER A N 1
ATOM 615 C CA . SER A 1 81 ? 16.692 -4.171 -11.604 1.00 95.06 81 SER A CA 1
ATOM 616 C C . SER A 1 81 ? 17.785 -5.111 -12.118 1.00 95.06 81 SER A C 1
ATOM 618 O O . SER A 1 81 ? 18.527 -4.719 -13.016 1.00 95.06 81 SER A O 1
ATOM 620 N N . ALA A 1 82 ? 17.847 -6.352 -11.627 1.00 96.19 82 ALA A N 1
ATOM 621 C CA . ALA A 1 82 ? 18.777 -7.364 -12.126 1.00 96.19 82 ALA A CA 1
ATOM 622 C C . ALA A 1 82 ? 18.518 -7.702 -13.603 1.00 96.19 82 ALA A C 1
ATOM 624 O O . ALA A 1 82 ? 19.436 -7.642 -14.414 1.00 96.19 82 ALA A O 1
ATOM 625 N N . ILE A 1 83 ? 17.260 -7.962 -13.983 1.00 96.31 83 ILE A N 1
ATOM 626 C CA . ILE A 1 83 ? 16.888 -8.239 -15.381 1.00 96.31 83 ILE A CA 1
ATOM 627 C C . ILE A 1 83 ? 17.235 -7.056 -16.287 1.00 96.31 83 ILE A C 1
ATOM 629 O O . ILE A 1 83 ? 17.710 -7.257 -17.402 1.00 96.31 83 ILE A O 1
ATOM 633 N N . LYS A 1 84 ? 17.002 -5.820 -15.825 1.00 94.81 84 LYS A N 1
ATOM 634 C CA . LYS A 1 84 ? 17.352 -4.622 -16.593 1.00 94.81 84 LYS A CA 1
ATOM 635 C C . LYS A 1 84 ? 18.856 -4.565 -16.883 1.00 94.81 84 LYS A C 1
ATOM 637 O O . LYS A 1 84 ? 19.219 -4.379 -18.037 1.00 94.81 84 LYS A O 1
ATOM 642 N N . ARG A 1 85 ? 19.700 -4.786 -15.869 1.00 95.06 85 ARG A N 1
ATOM 643 C CA . ARG A 1 85 ? 21.166 -4.814 -16.025 1.00 95.06 85 ARG A CA 1
ATOM 644 C C . ARG A 1 85 ? 21.609 -5.897 -17.003 1.00 95.06 85 ARG A C 1
ATOM 646 O O . ARG A 1 85 ? 22.285 -5.591 -17.970 1.00 95.06 85 ARG A O 1
ATOM 653 N N . LEU A 1 86 ? 21.117 -7.125 -16.828 1.00 93.56 86 LEU A N 1
ATOM 654 C CA . LEU A 1 86 ? 21.452 -8.241 -17.719 1.00 93.56 86 LEU A CA 1
ATOM 655 C C . LEU A 1 86 ? 21.058 -7.967 -19.178 1.00 93.56 86 LEU A C 1
ATOM 657 O O . LEU A 1 86 ? 21.790 -8.324 -20.093 1.00 93.56 86 LEU A O 1
ATOM 661 N N . ARG A 1 87 ? 19.914 -7.312 -19.417 1.00 93.00 87 ARG A N 1
ATOM 662 C CA . ARG A 1 87 ? 19.521 -6.894 -20.772 1.00 93.00 87 ARG A CA 1
ATOM 663 C C . ARG A 1 87 ? 20.473 -5.852 -21.348 1.00 93.00 87 ARG A C 1
ATOM 665 O O . ARG A 1 87 ? 20.821 -5.950 -22.517 1.00 93.00 87 ARG A O 1
ATOM 672 N N . GLU A 1 88 ? 20.874 -4.867 -20.551 1.00 89.69 88 GLU A N 1
ATOM 673 C CA . GLU A 1 88 ? 21.830 -3.838 -20.974 1.00 89.69 88 GLU A CA 1
ATOM 674 C C . GLU A 1 88 ? 23.206 -4.444 -21.285 1.00 89.69 88 GLU A C 1
ATOM 676 O O . GLU A 1 88 ? 23.803 -4.088 -22.299 1.00 89.69 88 GLU A O 1
ATOM 681 N N . ASP A 1 89 ? 23.671 -5.403 -20.482 1.00 89.44 89 ASP A N 1
ATOM 682 C CA . ASP A 1 89 ? 24.944 -6.100 -20.692 1.00 89.44 89 ASP A CA 1
ATOM 683 C C . ASP A 1 89 ? 24.933 -6.941 -21.977 1.00 89.44 89 ASP A C 1
ATOM 685 O O . ASP A 1 89 ? 25.872 -6.873 -22.772 1.00 89.44 89 ASP A O 1
ATOM 689 N N . LEU A 1 90 ? 23.844 -7.674 -22.239 1.00 88.62 90 LEU A N 1
ATOM 690 C CA . LEU A 1 90 ? 23.676 -8.432 -23.485 1.00 88.62 90 LEU A CA 1
ATOM 691 C C . LEU A 1 90 ? 23.660 -7.518 -24.715 1.00 88.62 90 LEU A C 1
ATOM 693 O O . LEU A 1 90 ? 24.312 -7.820 -25.713 1.00 88.62 90 LEU A O 1
ATOM 697 N N . LEU A 1 91 ? 22.949 -6.388 -24.643 1.00 84.12 91 LEU A N 1
ATOM 698 C CA . LEU A 1 91 ? 22.918 -5.411 -25.732 1.00 84.12 91 LEU A CA 1
ATOM 699 C C . LEU A 1 91 ? 24.310 -4.822 -25.979 1.00 84.12 91 LEU A C 1
ATOM 701 O O . LEU A 1 91 ? 24.750 -4.771 -27.123 1.00 84.12 91 LEU A O 1
ATOM 705 N N . ARG A 1 92 ? 25.039 -4.442 -24.922 1.00 81.50 92 ARG A N 1
ATOM 706 C CA . A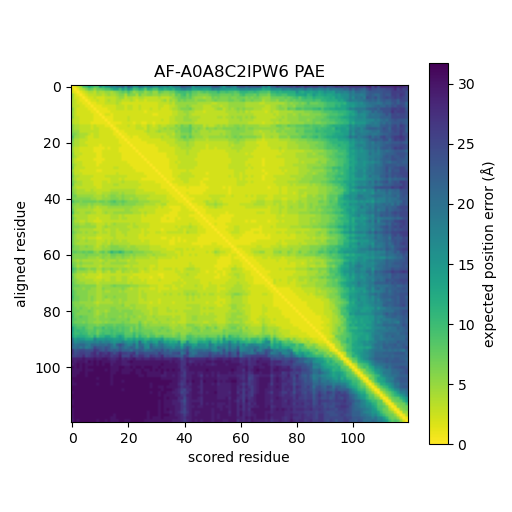RG A 1 92 ? 26.428 -3.966 -25.035 1.00 81.50 92 ARG A CA 1
ATOM 707 C C . ARG A 1 92 ? 27.342 -5.002 -25.681 1.00 81.50 92 ARG A C 1
ATOM 709 O O . ARG A 1 92 ? 28.140 -4.625 -26.530 1.00 81.50 92 ARG A O 1
ATOM 716 N N . GLY A 1 93 ? 27.202 -6.280 -25.327 1.00 72.88 93 GLY A N 1
ATOM 717 C CA . GLY A 1 93 ? 27.931 -7.371 -25.975 1.00 72.88 93 GLY A CA 1
ATOM 718 C C . GLY A 1 93 ? 27.654 -7.428 -27.479 1.00 72.88 93 GLY A C 1
ATOM 719 O O . GLY A 1 93 ? 28.584 -7.415 -28.275 1.00 72.88 93 GLY A O 1
ATOM 720 N N . ILE A 1 94 ? 26.384 -7.394 -27.889 1.00 68.38 94 ILE A N 1
ATOM 721 C CA . ILE A 1 94 ? 26.002 -7.399 -29.311 1.00 68.38 94 ILE A CA 1
ATOM 722 C C . ILE A 1 94 ? 26.629 -6.218 -30.072 1.00 68.38 94 ILE A C 1
ATOM 724 O O . ILE A 1 94 ? 27.224 -6.425 -31.131 1.00 68.38 94 ILE A O 1
ATOM 728 N N . TYR A 1 95 ? 26.554 -5.001 -29.520 1.00 61.62 95 TYR A N 1
ATOM 729 C CA . TYR A 1 95 ? 27.161 -3.813 -30.134 1.00 61.62 95 TYR A CA 1
ATOM 730 C C . TYR A 1 95 ? 28.700 -3.860 -30.148 1.00 61.62 95 TYR A C 1
ATOM 732 O O . TYR A 1 95 ? 29.305 -3.307 -31.062 1.00 61.62 95 TYR A O 1
ATOM 740 N N . ALA A 1 96 ? 29.339 -4.528 -29.181 1.00 63.31 96 ALA A N 1
ATOM 741 C CA . ALA A 1 96 ? 30.796 -4.672 -29.106 1.00 63.31 96 ALA A CA 1
ATOM 742 C C . ALA A 1 96 ? 31.362 -5.756 -30.046 1.00 63.31 96 ALA A C 1
ATOM 744 O O . ALA A 1 96 ? 32.492 -5.622 -30.504 1.00 63.31 96 ALA A O 1
ATOM 745 N N . TYR A 1 97 ? 30.591 -6.807 -30.356 1.00 56.78 97 TYR A N 1
ATOM 746 C CA . TYR A 1 97 ? 31.015 -7.913 -31.233 1.00 56.78 97 TYR A CA 1
ATOM 747 C C . TYR A 1 97 ? 30.538 -7.785 -32.690 1.00 56.78 97 TYR A C 1
ATOM 749 O O . TYR A 1 97 ? 30.782 -8.687 -33.488 1.00 56.78 97 TYR A O 1
ATOM 757 N N . GLY A 1 98 ? 29.861 -6.691 -33.062 1.00 54.75 98 GLY A N 1
ATOM 758 C CA . GLY A 1 98 ? 29.554 -6.380 -34.464 1.00 54.75 98 GLY A CA 1
ATOM 759 C C . GLY A 1 98 ? 28.725 -7.441 -35.199 1.00 54.75 98 GLY A C 1
ATOM 760 O O . GLY A 1 98 ? 28.838 -7.571 -36.416 1.00 54.75 98 GLY A O 1
ATOM 761 N N . THR A 1 99 ? 27.890 -8.214 -34.498 1.00 53.91 99 THR A N 1
ATOM 762 C CA . THR A 1 99 ? 26.934 -9.096 -35.181 1.00 53.91 99 THR A CA 1
ATOM 763 C C . THR A 1 99 ? 25.712 -8.275 -35.566 1.00 53.91 99 THR A C 1
ATOM 765 O O . THR A 1 99 ? 25.066 -7.645 -34.732 1.00 53.91 99 THR A O 1
ATOM 768 N N . ASN A 1 100 ? 25.427 -8.226 -36.864 1.00 53.47 100 ASN A N 1
ATOM 769 C CA . ASN A 1 100 ? 24.321 -7.477 -37.442 1.00 53.47 100 ASN A CA 1
ATOM 770 C C . ASN A 1 100 ? 22.985 -8.115 -37.004 1.00 53.47 100 ASN A C 1
ATOM 772 O O . ASN A 1 100 ? 22.450 -8.997 -37.672 1.00 53.47 100 ASN A O 1
ATOM 776 N N . THR A 1 101 ? 22.457 -7.733 -35.837 1.00 54.38 101 THR A N 1
ATOM 777 C CA . THR A 1 101 ? 21.230 -8.307 -35.254 1.00 54.38 101 THR A CA 1
ATOM 778 C C . THR A 1 101 ? 19.946 -7.751 -35.873 1.00 54.38 101 THR A C 1
ATOM 780 O O . THR A 1 101 ? 18.960 -7.529 -35.172 1.00 54.38 101 THR A O 1
ATOM 783 N N . ALA A 1 102 ? 19.906 -7.576 -37.194 1.00 48.38 102 ALA A N 1
ATOM 784 C CA . ALA A 1 102 ? 18.673 -7.272 -37.924 1.00 48.38 102 ALA A CA 1
ATOM 785 C C . ALA A 1 102 ? 17.682 -8.463 -37.978 1.00 48.38 102 ALA A C 1
ATOM 787 O O . ALA A 1 102 ? 16.619 -8.343 -38.577 1.00 48.38 102 ALA A O 1
ATOM 788 N N . LEU A 1 103 ? 17.991 -9.611 -37.352 1.00 46.91 103 LEU A N 1
ATOM 789 C CA . LEU A 1 103 ? 17.181 -10.839 -37.437 1.00 46.91 103 LEU A CA 1
ATOM 790 C C . LEU A 1 103 ? 16.594 -11.351 -36.105 1.00 46.91 103 LEU A C 1
ATOM 792 O O . LEU A 1 103 ? 15.977 -12.413 -36.091 1.00 46.91 103 LEU A O 1
ATOM 796 N N . ILE A 1 104 ? 16.692 -10.601 -34.997 1.00 48.38 104 ILE A N 1
ATOM 797 C CA . ILE A 1 104 ? 16.006 -10.947 -33.725 1.00 48.38 104 ILE A CA 1
ATOM 798 C C . ILE A 1 104 ? 14.942 -9.899 -33.352 1.00 48.38 104 ILE A C 1
ATOM 800 O O . ILE A 1 104 ? 14.695 -9.609 -32.185 1.00 48.38 104 ILE A O 1
ATOM 804 N 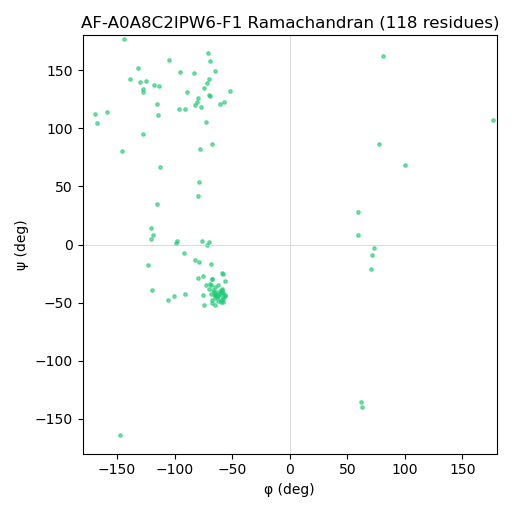N . THR A 1 105 ? 14.267 -9.323 -34.346 1.00 49.59 105 THR A N 1
ATOM 805 C CA . THR A 1 105 ? 12.991 -8.622 -34.137 1.00 49.59 105 THR A CA 1
ATOM 806 C C . THR A 1 105 ? 11.883 -9.404 -34.818 1.00 49.59 105 THR A C 1
ATOM 808 O O . THR A 1 105 ? 11.300 -8.952 -35.796 1.00 49.59 105 THR A O 1
ATOM 811 N N . ASN A 1 106 ? 11.588 -10.601 -34.315 1.00 46.91 106 ASN A N 1
ATOM 812 C CA . ASN A 1 106 ? 10.373 -11.298 -34.708 1.00 46.91 106 ASN A CA 1
ATOM 813 C C . ASN A 1 106 ? 9.429 -11.428 -33.511 1.00 46.91 106 ASN A C 1
ATOM 815 O O . ASN A 1 106 ? 9.670 -12.174 -32.565 1.00 46.91 106 ASN A O 1
ATOM 819 N N . ASN A 1 107 ? 8.323 -10.692 -33.642 1.00 47.53 107 ASN A N 1
ATOM 820 C CA . ASN A 1 107 ? 7.011 -10.940 -33.051 1.00 47.53 107 ASN A CA 1
ATOM 821 C C . ASN A 1 107 ? 6.812 -10.597 -31.568 1.00 47.53 107 ASN A C 1
ATOM 823 O O . ASN A 1 107 ? 6.811 -11.465 -30.700 1.00 47.53 107 ASN A O 1
ATOM 827 N N . ARG A 1 108 ? 6.459 -9.332 -31.308 1.00 41.12 108 ARG A N 1
ATOM 828 C CA . ARG A 1 108 ? 5.319 -8.960 -30.446 1.00 41.12 108 ARG A CA 1
ATOM 829 C C . ARG A 1 108 ? 4.895 -7.535 -30.788 1.00 41.12 108 ARG A C 1
ATOM 831 O O . ARG A 1 108 ? 5.672 -6.602 -30.624 1.00 41.12 108 ARG A O 1
ATOM 838 N N . GLY A 1 109 ? 3.690 -7.410 -31.335 1.00 41.47 109 GLY A N 1
ATOM 839 C CA . GLY A 1 109 ? 3.122 -6.141 -31.763 1.00 41.47 109 GLY A CA 1
ATOM 840 C C . GLY A 1 109 ? 2.984 -5.163 -30.602 1.00 41.47 109 GLY A C 1
ATOM 841 O O . GLY A 1 109 ? 2.285 -5.446 -29.641 1.00 41.47 109 GLY A O 1
ATOM 842 N N . ASP A 1 110 ? 3.641 -4.020 -30.742 1.00 32.84 110 ASP A N 1
ATOM 843 C CA . ASP A 1 110 ? 3.220 -2.736 -30.188 1.00 32.84 110 ASP A CA 1
ATOM 844 C C . ASP A 1 110 ? 3.667 -1.678 -31.203 1.00 32.84 110 ASP A C 1
ATOM 846 O O . ASP A 1 110 ? 4.738 -1.077 -31.138 1.00 32.84 110 ASP A O 1
ATOM 850 N N . SER A 1 111 ? 2.845 -1.544 -32.242 1.00 39.28 111 SER A N 1
ATOM 851 C CA . SER 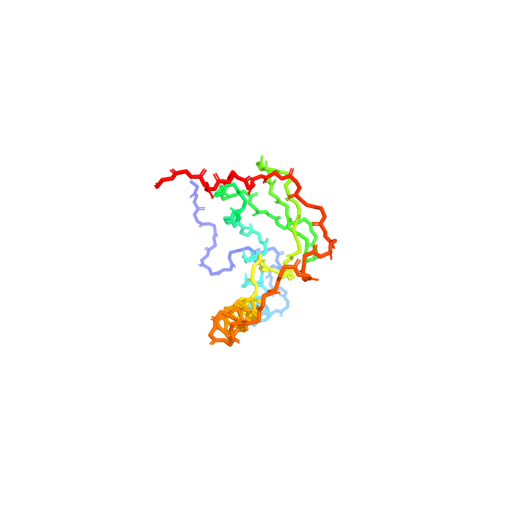A 1 111 ? 2.998 -0.565 -33.309 1.00 39.28 111 SER A CA 1
ATOM 852 C C . SER A 1 111 ? 2.534 0.806 -32.815 1.00 39.28 111 SER A C 1
ATOM 854 O O . SER A 1 111 ? 1.406 1.204 -33.076 1.00 39.28 111 SER A O 1
ATOM 856 N N . SER A 1 112 ? 3.387 1.537 -32.098 1.00 36.62 112 SER A N 1
ATOM 857 C CA . SER A 1 112 ? 3.291 3.002 -31.996 1.00 36.62 112 SER A CA 1
ATOM 858 C C . SER A 1 112 ? 4.550 3.571 -31.338 1.00 36.62 112 SER A C 1
ATOM 860 O O . SER A 1 112 ? 4.742 3.381 -30.142 1.00 36.62 112 SER A O 1
ATOM 862 N N . HIS A 1 113 ? 5.344 4.312 -32.118 1.00 34.84 113 HIS A N 1
ATOM 863 C CA . HIS A 1 113 ? 6.580 5.042 -31.774 1.00 34.84 113 HIS A CA 1
ATOM 864 C C . HIS A 1 113 ? 7.918 4.381 -32.129 1.00 34.84 113 HIS A C 1
ATOM 866 O O . HIS A 1 113 ? 8.752 4.126 -31.269 1.00 34.84 113 HIS A O 1
ATOM 872 N N . ILE A 1 114 ? 8.194 4.284 -33.432 1.00 37.56 114 ILE A N 1
ATOM 873 C CA . ILE A 1 114 ? 9.549 4.499 -33.956 1.00 37.56 114 ILE A CA 1
ATOM 874 C C . ILE A 1 114 ? 9.418 5.544 -35.068 1.00 37.56 114 ILE A C 1
ATOM 876 O O . ILE A 1 114 ? 9.051 5.228 -36.195 1.00 37.56 114 ILE A O 1
ATOM 880 N N . ARG A 1 115 ? 9.641 6.823 -34.734 1.00 36.72 115 ARG A N 1
ATOM 881 C CA . ARG A 1 115 ? 9.985 7.817 -35.757 1.00 36.72 115 ARG A CA 1
ATOM 882 C C . ARG A 1 115 ? 11.450 7.582 -36.096 1.00 36.72 115 ARG A C 1
ATOM 884 O O . ARG A 1 115 ? 12.303 7.660 -35.216 1.00 36.72 115 ARG A O 1
ATOM 891 N N . ALA A 1 116 ? 11.678 7.249 -37.358 1.00 37.62 116 ALA A N 1
ATOM 892 C CA . ALA A 1 116 ? 12.978 7.114 -37.979 1.00 37.62 116 ALA A CA 1
ATOM 893 C C . ALA A 1 116 ? 13.843 8.361 -37.737 1.00 37.62 116 ALA A C 1
ATOM 895 O O . ALA A 1 116 ? 13.396 9.488 -37.950 1.00 37.62 116 ALA A O 1
ATOM 896 N N . GLN A 1 117 ? 15.087 8.141 -37.321 1.00 40.12 117 GLN A N 1
ATOM 897 C CA . GLN A 1 117 ? 16.185 9.035 -37.659 1.00 40.12 117 GLN A CA 1
ATOM 898 C C . GLN A 1 117 ? 16.802 8.508 -38.952 1.00 40.12 117 GLN A C 1
ATOM 900 O O . GLN A 1 117 ? 17.326 7.399 -38.970 1.00 40.12 117 GLN A O 1
ATOM 905 N N . SER A 1 118 ? 16.739 9.307 -40.012 1.00 39.81 118 SER A N 1
ATOM 906 C CA . SER A 1 118 ? 17.708 9.270 -41.108 1.00 39.81 118 SER A CA 1
ATOM 907 C C . SER A 1 118 ? 17.499 10.504 -41.973 1.00 39.81 118 SER A C 1
ATOM 909 O O . SER A 1 118 ? 16.512 10.548 -42.707 1.00 39.81 118 SER A O 1
ATOM 911 N N . SER A 1 119 ? 18.383 11.496 -41.853 1.00 35.22 119 SER A N 1
ATOM 912 C CA . SER A 1 119 ? 18.734 12.482 -42.889 1.00 35.22 119 SER A CA 1
ATOM 913 C C . SER A 1 119 ? 19.725 13.498 -42.306 1.00 35.22 119 SER A C 1
ATOM 915 O O . SER A 1 119 ? 19.297 14.377 -41.563 1.00 35.22 119 SER A O 1
ATOM 917 N N . ILE A 1 120 ? 20.986 13.364 -42.741 1.00 40.03 120 ILE A N 1
ATOM 918 C CA . ILE A 1 120 ? 22.123 14.307 -42.648 1.00 40.03 120 ILE A CA 1
ATOM 919 C C . ILE A 1 120 ? 22.798 14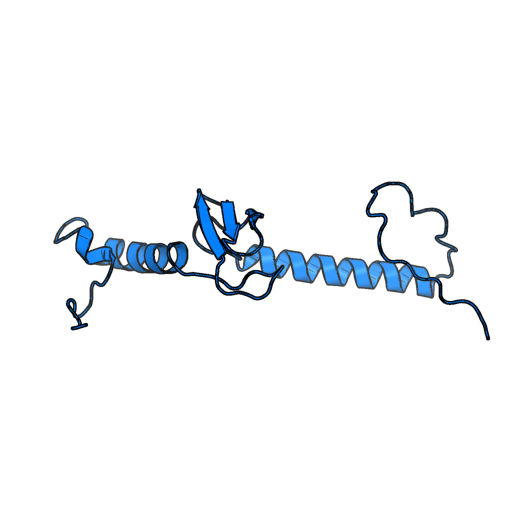.411 -41.275 1.00 40.03 120 ILE A C 1
ATOM 921 O O . ILE A 1 120 ? 22.164 14.873 -40.304 1.00 40.03 120 ILE A O 1
#

Solvent-accessible surface area (backbone atoms only — not comparable to full-atom values): 7614 Å² total; per-residue (Å²): 138,81,87,87,57,93,80,60,58,84,48,51,83,58,62,85,58,86,47,70,69,57,46,56,55,49,38,57,49,55,52,48,36,71,43,66,37,68,28,93,87,75,66,48,68,43,21,35,64,76,49,80,25,34,33,36,24,82,79,80,70,52,70,44,82,37,35,70,42,36,75,71,43,73,69,59,52,53,51,52,54,50,53,50,50,54,52,52,53,53,51,50,48,43,69,73,67,70,58,83,70,85,79,77,82,78,87,77,93,76,94,79,87,80,81,81,88,84,83,136

Secondary structure (DSSP, 8-state):
-----SS-GGGGGGTTTT-HHHHHHHHHHHHHHHS-B--TTT--S-EEEEETTEEEETTT--EEE--SSSSS-HHHHHHHHHHHHHHHHHHHHHHHHT---TT---S----S--PPP---

Radius of gyration: 22.9 Å; Cα contacts (8 Å, |Δi|>4): 98; chains: 1; bounding box: 43×27×66 Å

InterPro domains:
  IPR002674 Large ribosomal subunit protein eL43 [MF_00327] (4-72)
  IPR002674 Large ribosomal subunit protein eL43 [PF01780] (4-88)
  IPR002674 Large ribosomal subunit protein eL43 [TIGR00280] (1-88)
  IPR011331 Large ribosomal subunit protein eL37/eL43 [G3DSA:2.20.25.30] (2-90)
  IPR011332 Zinc-binding ribosomal protein [SSF57829] (10-81)